Protein AF-A0A0F9X6C4-F1 (afdb_monomer)

pLDDT: mean 93.72, std 9.51, range [33.0, 98.69]

Structure (mmCIF, N/CA/C/O backbone):
data_AF-A0A0F9X6C4-F1
#
_entry.id   AF-A0A0F9X6C4-F1
#
loop_
_atom_site.group_PDB
_atom_site.id
_atom_site.type_symbol
_atom_site.label_atom_id
_atom_site.label_alt_id
_atom_site.label_comp_id
_atom_site.label_asym_id
_atom_site.label_entity_id
_atom_site.label_seq_id
_atom_site.pdbx_PDB_ins_code
_atom_site.Cartn_x
_atom_site.Cartn_y
_atom_site.Cartn_z
_atom_site.occupancy
_atom_site.B_iso_or_equiv
_atom_site.auth_seq_id
_atom_site.auth_comp_id
_atom_site.auth_asym_id
_atom_site.auth_atom_id
_atom_site.pdbx_PDB_model_num
ATOM 1 N N . MET A 1 1 ? -14.062 -1.718 22.170 1.00 83.38 1 MET A N 1
ATOM 2 C CA . MET A 1 1 ? -13.986 -1.204 20.787 1.00 83.38 1 MET A CA 1
ATOM 3 C C . MET A 1 1 ? -12.793 -0.271 20.695 1.00 83.38 1 MET A C 1
ATOM 5 O O . MET A 1 1 ? -12.683 0.582 21.568 1.00 83.38 1 MET A O 1
ATOM 9 N N . LEU A 1 2 ? -11.891 -0.472 19.732 1.00 91.81 2 LEU A N 1
ATOM 10 C CA . LEU A 1 2 ? -10.750 0.428 19.500 1.00 91.81 2 LEU A CA 1
ATOM 11 C C . LEU A 1 2 ? -11.215 1.679 18.741 1.00 91.81 2 LEU A C 1
ATOM 13 O O . LEU A 1 2 ? -12.198 1.610 18.014 1.00 91.81 2 LEU A O 1
ATOM 17 N N . THR A 1 3 ? -10.543 2.812 18.940 1.00 93.06 3 THR A N 1
ATOM 18 C CA . THR A 1 3 ? -10.769 4.048 18.166 1.00 93.06 3 THR A CA 1
ATOM 19 C C . THR A 1 3 ? -9.512 4.903 18.133 1.00 93.06 3 THR A C 1
ATOM 21 O O . THR A 1 3 ? -8.824 5.072 19.137 1.00 93.06 3 THR A O 1
ATOM 24 N N . GLU A 1 4 ? -9.271 5.552 17.007 1.00 92.75 4 GLU A N 1
ATOM 25 C CA . GLU A 1 4 ? -8.213 6.528 16.805 1.00 92.75 4 GLU A CA 1
ATOM 26 C C . GLU A 1 4 ? -8.316 7.752 17.730 1.00 92.75 4 GLU A C 1
ATOM 28 O O . GLU A 1 4 ? -7.299 8.378 18.030 1.00 92.75 4 GLU A O 1
ATOM 33 N N . LYS A 1 5 ? -9.499 8.079 18.274 1.00 93.62 5 LYS A N 1
ATOM 34 C CA . LYS A 1 5 ? -9.672 9.222 19.194 1.00 93.62 5 LYS A CA 1
ATOM 35 C C . LYS A 1 5 ? -8.870 9.075 20.488 1.00 93.62 5 LYS A C 1
ATOM 37 O O . LYS A 1 5 ? -8.388 10.074 21.037 1.00 93.62 5 LYS A O 1
ATOM 42 N N . ARG A 1 6 ? -8.702 7.845 20.985 1.00 94.56 6 ARG A N 1
ATOM 43 C CA . ARG A 1 6 ? -7.967 7.555 22.223 1.00 94.56 6 ARG A CA 1
ATOM 44 C C . ARG A 1 6 ? -6.504 7.258 21.915 1.00 94.56 6 ARG A C 1
ATOM 46 O O . ARG A 1 6 ? -6.187 6.416 21.084 1.00 94.56 6 ARG A O 1
ATOM 53 N N . LYS A 1 7 ? -5.598 7.928 22.634 1.00 93.12 7 LYS A N 1
ATOM 54 C CA . LYS A 1 7 ? -4.146 7.788 22.433 1.00 93.12 7 LYS A CA 1
ATOM 55 C C . LYS A 1 7 ? -3.648 6.354 22.616 1.00 93.12 7 LYS A C 1
ATOM 57 O O . LYS A 1 7 ? -2.880 5.873 21.791 1.00 93.12 7 LYS A O 1
ATOM 62 N N . SER A 1 8 ? -4.103 5.679 23.670 1.00 93.25 8 SER A N 1
ATOM 63 C CA . SER A 1 8 ? -3.773 4.272 23.933 1.00 93.25 8 SER A CA 1
ATOM 64 C C . SER A 1 8 ? -4.188 3.356 22.783 1.00 93.25 8 SER A C 1
ATOM 66 O O . SER A 1 8 ? -3.448 2.453 22.406 1.00 93.25 8 SER A O 1
ATOM 68 N N . ASP A 1 9 ? -5.359 3.611 22.207 1.00 96.00 9 ASP A N 1
ATOM 69 C CA . ASP A 1 9 ? -5.967 2.747 21.202 1.00 96.00 9 ASP A CA 1
ATOM 70 C C . ASP A 1 9 ? -5.254 2.879 19.856 1.00 96.00 9 ASP A C 1
ATOM 72 O O . ASP A 1 9 ? -5.056 1.864 19.198 1.00 96.00 9 ASP A O 1
ATOM 76 N N . ARG A 1 10 ? -4.775 4.077 19.482 1.00 95.94 10 ARG A N 1
ATOM 77 C CA . ARG A 1 10 ? -3.982 4.278 18.252 1.00 95.94 10 ARG A CA 1
ATOM 78 C C . ARG A 1 10 ? -2.761 3.368 18.182 1.00 95.94 10 ARG A C 1
ATOM 80 O O . ARG A 1 10 ? -2.536 2.723 17.164 1.00 95.94 10 ARG A O 1
ATOM 87 N N . ALA A 1 11 ? -1.993 3.281 19.268 1.00 94.50 11 ALA A N 1
ATOM 88 C CA . ALA A 1 11 ? -0.813 2.418 19.319 1.00 94.50 11 ALA A CA 1
ATOM 89 C C . ALA A 1 11 ? -1.187 0.932 19.172 1.00 94.50 11 ALA A C 1
ATOM 91 O O . ALA A 1 11 ? -0.500 0.175 18.482 1.00 94.50 11 ALA A O 1
ATOM 92 N N . VAL A 1 12 ? -2.307 0.519 19.775 1.00 96.94 12 VAL A N 1
ATOM 93 C CA . VAL A 1 12 ? -2.832 -0.850 19.658 1.00 96.94 12 VAL A CA 1
ATOM 94 C C . VAL A 1 12 ? -3.323 -1.135 18.237 1.00 96.94 12 VAL A C 1
ATOM 96 O O . VAL A 1 12 ? -3.021 -2.198 17.699 1.00 96.94 12 VAL A O 1
ATOM 99 N N . MET A 1 13 ? -4.043 -0.200 17.614 1.00 97.75 13 MET A N 1
ATOM 100 C CA . MET A 1 13 ? -4.511 -0.306 16.228 1.00 97.75 13 MET A CA 1
ATOM 101 C C . MET A 1 13 ? -3.331 -0.419 15.261 1.00 97.75 13 MET A C 1
ATOM 103 O O . MET A 1 13 ? -3.292 -1.354 14.465 1.00 97.75 13 MET A O 1
ATOM 107 N N . ALA A 1 14 ? -2.326 0.452 15.392 1.00 97.94 14 ALA A N 1
ATOM 108 C CA . ALA A 1 14 ? -1.113 0.403 14.580 1.00 97.94 14 ALA A CA 1
ATOM 109 C C . ALA A 1 14 ? -0.373 -0.930 14.719 1.00 97.94 14 ALA A C 1
ATOM 111 O O . ALA A 1 14 ? -0.050 -1.558 13.715 1.00 97.94 14 ALA A O 1
ATOM 112 N N . SER A 1 15 ? -0.192 -1.412 15.951 1.00 97.81 15 SER A N 1
ATOM 113 C CA . SER A 1 15 ? 0.476 -2.694 16.207 1.00 97.81 15 SER A CA 1
ATOM 114 C C . SER A 1 15 ? -0.298 -3.881 15.624 1.00 97.81 15 SER A C 1
ATOM 116 O O . SER A 1 15 ? 0.295 -4.783 15.039 1.00 97.81 15 SER A O 1
ATOM 118 N N . ARG A 1 16 ? -1.633 -3.893 15.747 1.00 98.31 16 ARG A N 1
ATOM 119 C CA . ARG A 1 16 ? -2.480 -4.967 15.198 1.00 98.31 16 ARG A CA 1
ATOM 120 C C . ARG A 1 16 ? -2.508 -4.961 13.674 1.00 98.31 16 ARG A C 1
ATOM 122 O O . ARG A 1 16 ? -2.450 -6.026 13.065 1.00 98.31 16 ARG A O 1
ATOM 129 N N . LEU A 1 17 ? -2.590 -3.778 13.068 1.00 98.50 17 LEU A N 1
ATOM 130 C CA . LEU A 1 17 ? -2.522 -3.622 11.620 1.00 98.50 17 LEU A CA 1
ATOM 131 C C . LEU A 1 17 ? -1.161 -4.084 11.085 1.00 98.50 17 LEU A C 1
ATOM 133 O O . LEU A 1 17 ? -1.124 -4.850 10.125 1.00 98.50 17 LEU A O 1
ATOM 137 N N . ALA A 1 18 ? -0.067 -3.678 11.736 1.00 98.50 18 ALA A N 1
ATOM 138 C CA . ALA A 1 18 ? 1.281 -4.105 11.380 1.00 98.50 18 ALA A CA 1
ATOM 139 C C . ALA A 1 18 ? 1.426 -5.628 11.447 1.00 98.50 18 ALA A C 1
ATOM 141 O O . ALA A 1 18 ? 1.738 -6.245 10.433 1.00 98.50 18 ALA A O 1
ATOM 142 N N . ALA A 1 19 ? 1.069 -6.244 12.578 1.00 98.38 19 ALA A N 1
ATOM 143 C CA . ALA A 1 19 ? 1.132 -7.696 12.741 1.00 98.38 19 ALA A CA 1
ATOM 144 C C . ALA A 1 19 ? 0.285 -8.443 11.693 1.00 98.38 19 ALA A C 1
ATOM 146 O O . ALA A 1 19 ? 0.699 -9.474 11.160 1.00 98.38 19 ALA A O 1
ATOM 147 N N . SER A 1 20 ? -0.901 -7.918 11.359 1.00 98.12 20 SER A N 1
ATOM 148 C CA . SER A 1 20 ? -1.739 -8.484 10.300 1.00 98.12 20 SER A CA 1
ATOM 149 C C . SER A 1 20 ? -1.050 -8.401 8.937 1.00 98.12 20 SER A C 1
ATOM 151 O O . SER A 1 20 ? -0.962 -9.409 8.240 1.00 98.12 20 SER A O 1
ATOM 153 N N . ALA A 1 21 ? -0.509 -7.242 8.564 1.00 98.38 21 ALA A N 1
ATOM 154 C CA . ALA A 1 21 ? 0.171 -7.059 7.286 1.00 98.38 21 ALA A CA 1
ATOM 155 C C . ALA A 1 21 ? 1.458 -7.897 7.165 1.00 98.38 21 ALA A C 1
ATOM 157 O O . ALA A 1 21 ? 1.682 -8.547 6.140 1.00 98.38 21 ALA A O 1
ATOM 158 N N . GLU A 1 22 ? 2.266 -7.949 8.224 1.00 98.38 22 GLU A N 1
ATOM 159 C CA . GLU A 1 22 ? 3.478 -8.772 8.315 1.00 98.38 22 GLU A CA 1
ATOM 160 C C . GLU A 1 22 ? 3.163 -10.265 8.162 1.00 98.38 22 GLU A C 1
ATOM 162 O O . GLU A 1 22 ? 3.912 -10.984 7.501 1.00 98.38 22 GLU A O 1
ATOM 167 N N . SER A 1 23 ? 2.014 -10.737 8.669 1.00 97.88 23 SER A N 1
ATOM 168 C CA . SER A 1 23 ? 1.573 -12.131 8.483 1.00 97.88 23 SER A CA 1
ATOM 169 C C . SER A 1 23 ? 1.344 -12.517 7.010 1.00 97.88 23 SER A C 1
ATOM 171 O O . SER A 1 23 ? 1.391 -13.697 6.657 1.00 97.88 23 SER A O 1
ATOM 173 N N . PHE A 1 24 ? 1.160 -11.530 6.124 1.00 97.31 24 PHE A N 1
ATOM 174 C CA . PHE A 1 24 ? 1.091 -11.715 4.672 1.00 97.31 24 PHE A CA 1
ATOM 175 C C . PHE A 1 24 ? 2.427 -11.453 3.955 1.00 97.31 24 PHE A C 1
ATOM 177 O O . PHE A 1 24 ? 2.469 -11.479 2.724 1.00 97.31 24 PHE A O 1
ATOM 184 N N . GLY A 1 25 ? 3.515 -11.239 4.701 1.00 96.50 25 GLY A N 1
ATOM 185 C CA . GLY A 1 25 ? 4.856 -10.976 4.175 1.00 96.50 25 GLY A CA 1
ATOM 186 C C . GLY A 1 25 ? 5.083 -9.532 3.722 1.00 96.50 25 GLY A C 1
ATOM 187 O O . GLY A 1 25 ? 6.001 -9.284 2.940 1.00 96.50 25 GLY A O 1
ATOM 188 N N . ALA A 1 26 ? 4.246 -8.586 4.158 1.00 98.06 26 ALA A N 1
ATOM 189 C CA . ALA A 1 26 ? 4.458 -7.172 3.875 1.00 98.06 26 ALA A CA 1
ATOM 190 C C . ALA A 1 26 ? 5.559 -6.582 4.769 1.00 98.06 26 ALA A C 1
ATOM 192 O O . ALA A 1 26 ? 5.737 -6.992 5.913 1.00 98.06 26 ALA A O 1
ATOM 193 N N . GLN A 1 27 ? 6.262 -5.580 4.250 1.00 98.19 27 GLN A N 1
ATOM 194 C CA . GLN A 1 27 ? 7.121 -4.709 5.046 1.00 98.19 27 GLN A CA 1
ATOM 195 C C . GLN A 1 27 ? 6.260 -3.621 5.679 1.00 98.19 27 GLN A C 1
ATOM 197 O O . GLN A 1 27 ? 5.411 -3.040 4.997 1.00 98.19 27 GLN A O 1
ATOM 202 N N . VAL A 1 28 ? 6.485 -3.333 6.957 1.00 98.50 28 VAL A N 1
ATOM 203 C CA . VAL A 1 28 ? 5.725 -2.319 7.687 1.00 98.50 28 VAL A CA 1
ATOM 204 C C . VAL A 1 28 ? 6.671 -1.347 8.377 1.00 98.50 28 VAL A C 1
ATOM 206 O O . VAL A 1 28 ? 7.635 -1.752 9.021 1.00 98.50 28 VAL A O 1
ATOM 209 N N . THR A 1 29 ? 6.359 -0.060 8.267 1.00 98.00 29 THR A N 1
ATOM 210 C CA . THR A 1 29 ? 6.980 1.011 9.048 1.00 98.00 29 THR A CA 1
ATOM 211 C C . THR A 1 29 ? 5.891 1.719 9.838 1.00 98.00 29 THR A C 1
ATOM 213 O O . THR A 1 29 ? 4.866 2.100 9.271 1.00 98.00 29 THR A O 1
ATOM 216 N N . ILE A 1 30 ? 6.117 1.905 11.139 1.00 97.31 30 ILE A N 1
ATOM 217 C CA . ILE A 1 30 ? 5.235 2.688 12.007 1.00 97.31 30 ILE A CA 1
ATOM 218 C C . ILE A 1 30 ? 5.945 3.987 12.366 1.00 97.31 30 ILE A C 1
ATOM 220 O O . ILE A 1 30 ? 7.020 3.964 12.967 1.00 97.31 30 ILE A O 1
ATOM 224 N N . GLU A 1 31 ? 5.318 5.113 12.050 1.00 95.75 31 GLU A N 1
ATOM 225 C CA . GLU A 1 31 ? 5.734 6.419 12.547 1.00 95.75 31 GLU A CA 1
ATOM 226 C C . GLU A 1 31 ? 4.874 6.763 13.765 1.00 95.75 31 GLU A C 1
ATOM 228 O O . GLU A 1 31 ? 3.650 6.897 13.640 1.00 95.75 31 GLU A O 1
ATOM 233 N N . PRO A 1 32 ? 5.474 6.847 14.964 1.00 92.06 32 PRO A N 1
ATOM 234 C CA . PRO A 1 32 ? 4.720 7.076 16.182 1.00 92.06 32 PRO A CA 1
ATOM 235 C C . PRO A 1 32 ? 4.123 8.485 16.233 1.00 92.06 32 PRO A C 1
ATOM 237 O O . PRO A 1 32 ? 4.528 9.412 15.532 1.00 92.06 32 PRO A O 1
ATOM 240 N N . GLU A 1 33 ? 3.170 8.650 17.145 1.00 89.81 33 GLU A N 1
ATOM 241 C CA . GLU A 1 33 ? 2.567 9.946 17.429 1.00 89.81 33 GLU A CA 1
ATOM 242 C C . GLU A 1 33 ? 3.625 10.995 17.787 1.00 89.81 33 GLU A C 1
ATOM 244 O O . GLU A 1 33 ? 4.466 10.769 18.659 1.00 89.81 33 GLU A O 1
ATOM 249 N N . GLY A 1 34 ? 3.544 12.156 17.135 1.00 85.88 34 GLY A N 1
ATOM 250 C CA . GLY A 1 34 ? 4.494 13.255 17.309 1.00 85.88 34 GLY A CA 1
ATOM 251 C C . GLY A 1 34 ? 5.659 13.263 16.314 1.00 85.88 34 GLY A C 1
ATOM 252 O O . GLY A 1 34 ? 6.427 14.220 16.333 1.00 85.88 34 GLY A O 1
ATOM 253 N N . SER A 1 35 ? 5.770 12.272 15.418 1.00 86.00 35 SER A N 1
ATOM 254 C CA . SER A 1 35 ? 6.763 12.293 14.328 1.00 86.00 35 SER A CA 1
ATOM 255 C C . SER A 1 35 ? 6.561 13.455 13.349 1.00 86.00 35 SER A C 1
ATOM 257 O O . SER A 1 35 ? 7.522 13.961 12.778 1.00 86.00 35 SER A O 1
ATOM 259 N N . SER A 1 36 ? 5.318 13.910 13.177 1.00 83.88 36 SER A N 1
ATOM 260 C CA . SER A 1 36 ? 4.962 15.029 12.306 1.00 83.88 36 SER A CA 1
ATOM 261 C C . SER A 1 36 ? 4.562 16.257 13.123 1.00 83.88 36 SER A C 1
ATOM 263 O O . SER A 1 36 ? 3.682 16.188 13.984 1.00 83.88 36 SER A O 1
ATOM 265 N N . SER A 1 37 ? 5.170 17.409 12.826 1.00 84.88 37 SER A N 1
ATOM 266 C CA . SER A 1 37 ? 4.826 18.689 13.465 1.00 84.88 37 SER A CA 1
ATOM 267 C C . SER A 1 37 ? 3.463 19.231 13.021 1.00 84.88 37 SER A C 1
ATOM 269 O O . SER A 1 37 ? 2.815 19.954 13.778 1.00 84.88 37 SER A O 1
ATOM 271 N N . ILE A 1 38 ? 3.011 18.862 11.818 1.00 84.25 38 ILE A N 1
ATOM 272 C CA . ILE A 1 38 ? 1.703 19.249 11.269 1.00 84.25 38 ILE A CA 1
ATOM 273 C C . ILE A 1 38 ? 0.578 18.323 11.751 1.00 84.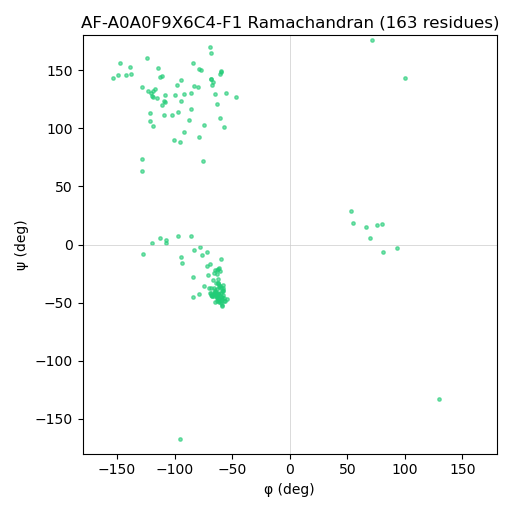25 38 ILE A C 1
ATOM 275 O O . ILE A 1 38 ? -0.551 18.779 11.930 1.00 84.25 38 ILE A O 1
ATOM 279 N N . SER A 1 39 ? 0.917 17.069 12.064 1.00 85.56 39 SER A N 1
ATOM 280 C CA . SER A 1 39 ? -0.016 16.029 12.504 1.00 85.56 39 SER A CA 1
ATOM 281 C C . SER A 1 39 ? 0.440 15.359 13.811 1.00 85.56 39 SER A C 1
ATOM 283 O O . SER A 1 39 ? 0.706 14.158 13.860 1.00 85.56 39 SER A O 1
ATOM 285 N N . PRO A 1 40 ? 0.520 16.102 14.930 1.00 88.44 40 PRO A N 1
ATOM 286 C CA . PRO A 1 40 ? 1.151 15.614 16.159 1.00 88.44 40 PRO A CA 1
ATOM 287 C C . PRO A 1 40 ? 0.346 14.538 16.899 1.00 88.44 40 PRO A C 1
ATOM 289 O O . PRO A 1 40 ? 0.817 14.029 17.910 1.00 88.44 40 PRO A O 1
ATOM 292 N N . ARG A 1 41 ? -0.883 14.232 16.456 1.00 92.00 41 ARG A N 1
ATOM 293 C CA . ARG A 1 41 ? -1.769 13.222 17.064 1.00 92.00 41 ARG A CA 1
ATOM 294 C C . ARG A 1 41 ? -2.001 12.002 16.170 1.00 92.00 41 ARG A C 1
ATOM 296 O O . ARG A 1 41 ? -2.818 11.158 16.539 1.00 92.00 41 ARG A O 1
ATOM 303 N N . GLU A 1 42 ? -1.307 11.924 15.039 1.00 93.88 42 GLU A N 1
ATOM 304 C CA . GLU A 1 42 ? -1.410 10.828 14.078 1.00 93.88 42 GLU A CA 1
ATOM 305 C C . GLU A 1 42 ? -0.335 9.778 14.333 1.00 93.88 42 GLU A C 1
ATOM 307 O O . GLU A 1 42 ? 0.799 10.105 14.668 1.00 93.88 42 GLU A O 1
ATOM 312 N N . VAL A 1 43 ? -0.708 8.512 14.173 1.00 96.19 43 VAL A N 1
ATOM 313 C CA . VAL A 1 43 ? 0.238 7.405 13.997 1.00 96.19 43 VAL A CA 1
ATOM 314 C C . VAL A 1 43 ? 0.107 6.957 12.551 1.00 96.19 43 VAL A C 1
ATOM 316 O O . VAL A 1 43 ? -1.002 6.607 12.141 1.00 96.19 43 VAL A O 1
ATOM 319 N N . PHE A 1 44 ? 1.204 6.950 11.797 1.00 95.69 44 PHE A N 1
ATOM 320 C CA . PHE A 1 44 ? 1.201 6.453 10.422 1.00 95.69 44 PHE A CA 1
ATOM 321 C C . PHE A 1 44 ? 1.695 5.016 10.379 1.00 95.69 44 PHE A C 1
ATOM 323 O O . PHE A 1 44 ? 2.684 4.660 11.019 1.00 95.69 44 PHE A O 1
ATOM 330 N N . VAL A 1 45 ? 1.020 4.191 9.590 1.00 98.00 45 VAL A N 1
ATOM 331 C CA . VAL A 1 45 ? 1.432 2.825 9.286 1.00 98.00 45 VAL A CA 1
ATOM 332 C C . VAL A 1 45 ? 1.592 2.714 7.781 1.00 98.00 45 VAL A C 1
ATOM 334 O O . VAL A 1 45 ? 0.609 2.691 7.041 1.00 98.00 45 VAL A O 1
ATOM 337 N N . SER A 1 46 ? 2.837 2.653 7.328 1.00 98.19 46 SER A N 1
ATOM 338 C CA . SER A 1 46 ? 3.186 2.446 5.926 1.00 98.19 46 SER A CA 1
ATOM 339 C C . SER A 1 46 ? 3.422 0.963 5.681 1.00 98.19 46 SER A C 1
ATOM 341 O O . SER A 1 46 ? 4.257 0.346 6.337 1.00 98.19 46 SER A O 1
ATOM 343 N N . ILE A 1 47 ? 2.682 0.391 4.738 1.00 98.62 47 ILE A N 1
ATOM 344 C CA . ILE A 1 47 ? 2.694 -1.032 4.403 1.00 98.62 47 ILE A CA 1
ATOM 345 C C . ILE A 1 47 ? 3.129 -1.171 2.949 1.00 98.62 47 ILE A C 1
ATOM 347 O O . ILE A 1 47 ? 2.524 -0.578 2.054 1.00 98.62 47 ILE A O 1
ATOM 351 N N . ARG A 1 48 ? 4.145 -1.997 2.705 1.00 98.44 48 ARG A N 1
ATOM 352 C CA . ARG A 1 48 ? 4.651 -2.321 1.372 1.00 98.44 48 ARG A CA 1
ATOM 353 C C . ARG A 1 48 ? 4.573 -3.824 1.129 1.00 98.44 48 ARG A C 1
ATOM 355 O O . ARG A 1 48 ? 5.251 -4.617 1.776 1.00 98.44 48 ARG A O 1
ATOM 362 N N . GLY A 1 49 ? 3.720 -4.209 0.191 1.00 97.50 49 GLY A N 1
ATOM 363 C CA . GLY A 1 49 ? 3.523 -5.577 -0.266 1.00 97.50 49 GLY A CA 1
ATOM 364 C C . GLY A 1 49 ? 4.340 -5.928 -1.511 1.00 97.50 49 GLY A C 1
ATOM 365 O O . GLY A 1 49 ? 5.250 -5.213 -1.945 1.00 97.50 49 GLY A O 1
ATOM 366 N N . ALA A 1 50 ? 3.990 -7.067 -2.107 1.00 97.75 50 ALA A N 1
ATOM 367 C CA . ALA A 1 50 ? 4.655 -7.590 -3.292 1.00 97.75 50 ALA A CA 1
ATOM 368 C C . ALA A 1 50 ? 4.585 -6.618 -4.482 1.00 97.75 50 ALA A C 1
ATOM 370 O O . ALA A 1 50 ? 3.620 -5.871 -4.655 1.00 97.75 50 ALA A O 1
ATOM 371 N N . ARG A 1 51 ? 5.624 -6.662 -5.326 1.00 97.12 51 ARG A N 1
ATOM 372 C CA . ARG A 1 51 ? 5.743 -5.886 -6.577 1.00 97.12 51 ARG A CA 1
ATOM 373 C C . ARG A 1 51 ? 5.535 -4.375 -6.403 1.00 97.12 51 ARG A C 1
ATOM 375 O O . ARG A 1 51 ? 5.107 -3.701 -7.334 1.00 97.12 51 ARG A O 1
ATOM 382 N N . GLY A 1 52 ? 5.848 -3.840 -5.223 1.00 96.69 52 GLY A N 1
ATOM 383 C CA . GLY A 1 52 ? 5.738 -2.411 -4.933 1.00 96.69 52 GLY A CA 1
ATOM 384 C C . GLY A 1 52 ? 4.309 -1.924 -4.701 1.00 96.69 52 GLY A C 1
ATOM 385 O O . GLY A 1 52 ? 4.082 -0.723 -4.775 1.00 96.69 52 GLY A O 1
ATOM 386 N N . LEU A 1 53 ? 3.342 -2.810 -4.445 1.00 98.56 53 LEU A N 1
ATOM 387 C CA . LEU A 1 53 ? 2.041 -2.382 -3.936 1.00 98.56 53 LEU A CA 1
ATOM 388 C C . LEU A 1 53 ? 2.221 -1.779 -2.537 1.00 98.56 53 LEU A C 1
ATOM 390 O O . LEU A 1 53 ? 2.802 -2.424 -1.669 1.00 98.56 53 LEU A O 1
ATOM 394 N N . SER A 1 54 ? 1.679 -0.591 -2.302 1.00 98.38 54 SER A N 1
ATOM 395 C CA . SER A 1 54 ? 1.848 0.146 -1.053 1.00 98.38 54 SER A CA 1
ATOM 396 C C . SER A 1 54 ? 0.553 0.805 -0.593 1.00 98.38 54 SER A C 1
ATOM 398 O O . SER A 1 54 ? -0.309 1.166 -1.397 1.00 98.38 54 SER A O 1
ATOM 400 N N . VAL A 1 55 ? 0.425 0.992 0.716 1.00 98.38 55 VAL A N 1
ATOM 401 C CA . VAL A 1 55 ? -0.642 1.772 1.347 1.00 98.38 55 VAL A CA 1
ATOM 402 C C . VAL A 1 55 ? -0.115 2.399 2.630 1.00 98.38 55 VAL A C 1
ATOM 404 O O . VAL A 1 55 ? 0.697 1.796 3.327 1.00 98.38 55 VAL A O 1
ATOM 407 N N . THR A 1 56 ? -0.589 3.598 2.944 1.00 97.75 56 THR A N 1
ATOM 408 C CA . THR A 1 56 ? -0.338 4.251 4.229 1.00 97.75 56 THR A CA 1
ATOM 409 C C . THR A 1 56 ? -1.676 4.472 4.910 1.00 97.75 56 THR A C 1
ATOM 411 O O . THR A 1 56 ? -2.618 4.930 4.265 1.00 97.75 56 THR A O 1
ATOM 414 N N . ILE A 1 57 ? -1.755 4.110 6.187 1.00 97.12 57 ILE A N 1
ATOM 415 C CA . ILE A 1 57 ? -2.920 4.327 7.039 1.00 97.12 57 ILE A CA 1
ATOM 416 C C . ILE A 1 57 ? -2.526 5.284 8.152 1.00 97.12 57 ILE A C 1
ATOM 418 O O . ILE A 1 57 ? -1.562 5.032 8.874 1.00 97.12 57 ILE A O 1
ATOM 422 N N . ASP A 1 58 ? -3.283 6.358 8.300 1.00 94.94 58 ASP A N 1
ATOM 423 C CA . ASP A 1 58 ? -3.190 7.302 9.400 1.00 94.94 58 ASP A CA 1
ATOM 424 C C . ASP A 1 58 ? -4.281 7.019 10.440 1.00 94.94 58 ASP A C 1
ATOM 426 O O . ASP A 1 58 ? -5.468 6.898 10.137 1.00 94.94 58 ASP A O 1
ATOM 430 N N . PHE A 1 59 ? -3.875 6.902 11.702 1.00 96.12 59 PHE A N 1
ATOM 431 C CA . PHE A 1 59 ? -4.802 6.908 12.829 1.00 96.12 59 PHE A CA 1
ATOM 432 C C . PHE A 1 59 ? -4.795 8.293 13.466 1.00 96.12 59 PHE A C 1
ATOM 434 O O . PHE A 1 59 ? -4.009 8.553 14.380 1.00 96.12 59 PHE A O 1
ATOM 441 N N . ASP A 1 60 ? -5.664 9.186 12.990 1.00 94.38 60 ASP A N 1
ATOM 442 C CA . ASP A 1 60 ? -5.747 10.561 13.485 1.00 94.38 60 ASP A CA 1
ATOM 443 C C . ASP A 1 60 ? -6.649 10.698 14.723 1.00 94.38 60 ASP A C 1
ATOM 445 O O . ASP A 1 60 ? -7.875 10.559 14.676 1.00 94.38 60 ASP A O 1
ATOM 449 N N . GLY A 1 61 ? -6.054 11.106 15.848 1.00 93.94 61 GLY A N 1
ATOM 450 C CA . GLY A 1 61 ? -6.796 11.479 17.054 1.00 93.94 61 GLY A CA 1
ATOM 451 C C . GLY A 1 61 ? -7.783 12.643 16.886 1.00 93.94 61 GLY A C 1
ATOM 452 O O . GLY A 1 61 ? -8.608 12.873 17.778 1.00 93.94 61 GLY A O 1
ATOM 453 N N . ARG A 1 62 ? -7.720 13.391 15.781 1.00 92.50 62 ARG A N 1
ATOM 454 C CA . ARG A 1 62 ? -8.615 14.498 15.425 1.00 92.50 62 ARG A CA 1
ATOM 455 C C . ARG A 1 62 ? -9.595 14.169 14.296 1.00 92.50 62 ARG A C 1
ATOM 457 O O . ARG A 1 62 ? -10.463 15.008 14.070 1.00 92.50 62 ARG A O 1
ATOM 464 N N . SER A 1 63 ? -9.599 12.948 13.751 1.00 89.94 63 SER A N 1
ATOM 465 C CA . SER A 1 63 ? -10.455 12.558 12.617 1.00 89.94 63 SER A CA 1
ATOM 466 C C . SER A 1 63 ? -11.911 13.001 12.792 1.00 89.94 63 SER A C 1
ATOM 468 O O . SER A 1 63 ? -12.540 12.734 13.819 1.00 89.94 63 SER A O 1
ATOM 470 N N . VAL A 1 64 ? -12.473 13.699 11.808 1.00 90.31 64 VAL A N 1
ATOM 471 C CA . VAL A 1 64 ? -13.884 14.129 11.839 1.00 90.31 64 VAL A CA 1
ATOM 472 C C . VAL A 1 64 ? -14.858 12.965 11.639 1.00 90.31 64 VAL A C 1
ATOM 474 O O . VAL A 1 64 ? -16.024 13.074 12.006 1.00 90.31 64 VAL A O 1
ATOM 477 N N . GLN A 1 65 ? -14.367 11.848 11.104 1.00 90.88 65 GLN A N 1
ATOM 478 C CA . GLN A 1 65 ? -15.116 10.623 10.849 1.00 90.88 65 GLN A CA 1
ATOM 479 C C . GLN A 1 65 ? -14.345 9.452 11.467 1.00 90.88 65 GLN A C 1
ATOM 481 O O . GLN A 1 65 ? -13.683 8.709 10.743 1.00 90.88 65 GLN A O 1
ATOM 486 N N . PRO A 1 66 ? -14.352 9.320 12.808 1.00 89.75 66 PRO A N 1
ATOM 487 C CA . PRO A 1 66 ? -13.681 8.200 13.442 1.00 89.75 66 PRO A CA 1
ATOM 488 C C . PRO A 1 66 ? -14.290 6.878 12.962 1.00 89.75 66 PRO A C 1
ATOM 490 O O . PRO A 1 66 ? -15.495 6.821 12.716 1.00 89.75 66 PRO A O 1
ATOM 493 N N . ASP A 1 67 ? -13.465 5.838 12.868 1.00 92.44 67 ASP A N 1
ATOM 494 C CA . ASP A 1 67 ? -13.834 4.484 12.432 1.00 92.44 67 ASP A CA 1
ATOM 495 C C . ASP A 1 67 ? -14.180 4.356 10.933 1.00 92.44 67 ASP A C 1
ATOM 497 O O . ASP A 1 67 ? -14.563 3.284 10.470 1.00 92.44 67 ASP A O 1
ATOM 501 N N . ILE A 1 68 ? -14.014 5.427 10.146 1.00 95.56 68 ILE A N 1
ATO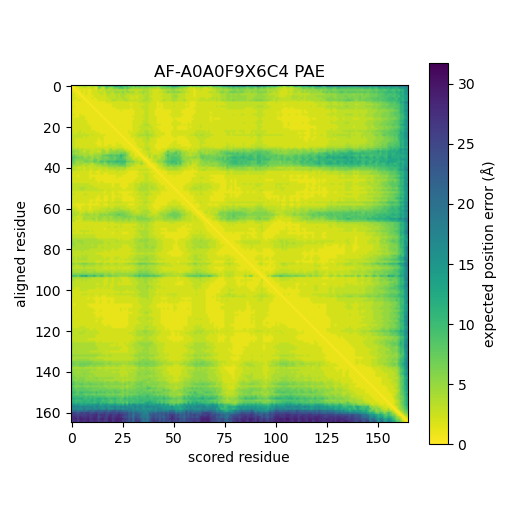M 502 C CA . ILE A 1 68 ? -14.134 5.399 8.684 1.00 95.56 68 ILE A CA 1
ATOM 503 C C . ILE A 1 68 ? -12.744 5.580 8.079 1.00 95.56 68 ILE A C 1
ATOM 505 O O . ILE A 1 68 ? -12.150 6.655 8.147 1.00 95.56 68 ILE A O 1
ATOM 509 N N . HIS A 1 69 ? -12.231 4.528 7.448 1.00 95.75 69 HIS A N 1
ATOM 510 C CA . HIS A 1 69 ? -10.879 4.500 6.902 1.00 95.75 69 HIS A CA 1
ATOM 511 C C . HIS A 1 69 ? -10.903 4.484 5.374 1.00 95.75 69 HIS A C 1
ATOM 513 O O . HIS A 1 69 ? -11.414 3.550 4.751 1.00 95.75 69 HIS A O 1
ATOM 519 N N . VAL A 1 70 ? -10.304 5.503 4.755 1.00 96.06 70 VAL A N 1
ATOM 520 C CA . VAL A 1 70 ? -10.088 5.552 3.304 1.00 96.06 70 VAL A CA 1
ATOM 521 C C . VAL A 1 70 ? -8.764 4.864 2.983 1.00 96.06 70 VAL A C 1
ATOM 523 O O . VAL A 1 70 ? -7.686 5.394 3.226 1.00 96.06 70 VAL A O 1
ATOM 526 N N . VAL A 1 71 ? -8.839 3.668 2.408 1.00 97.94 71 VAL A N 1
ATOM 527 C CA . VAL A 1 71 ? -7.673 2.842 2.082 1.00 97.94 71 VAL A CA 1
ATOM 528 C C . VAL A 1 71 ? -7.219 3.142 0.656 1.00 97.94 71 VAL A C 1
ATOM 530 O O . VAL A 1 71 ? -7.767 2.610 -0.315 1.00 97.94 71 VAL A O 1
ATOM 533 N N . ALA A 1 72 ? -6.217 4.012 0.525 1.00 97.81 72 ALA A N 1
ATOM 534 C CA . ALA A 1 72 ? -5.649 4.425 -0.757 1.00 97.81 72 ALA A CA 1
ATOM 535 C C . ALA A 1 72 ? -4.405 3.596 -1.124 1.00 97.81 72 ALA A C 1
ATOM 537 O O . ALA A 1 72 ? -3.260 3.967 -0.848 1.00 97.81 72 ALA A O 1
ATOM 538 N N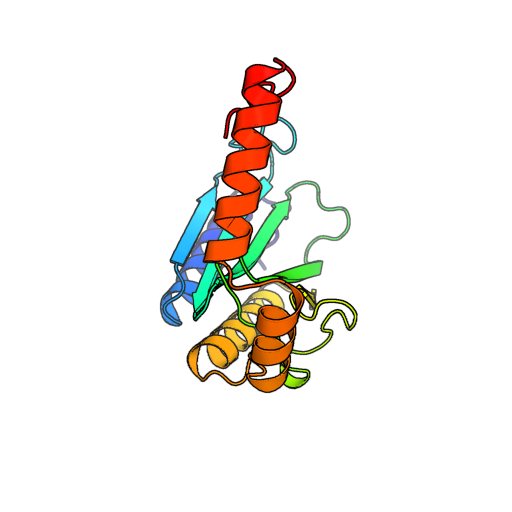 . TRP A 1 73 ? -4.634 2.474 -1.799 1.00 98.38 73 TRP A N 1
ATOM 539 C CA . TRP A 1 73 ? -3.565 1.675 -2.386 1.00 98.38 73 TRP A CA 1
ATOM 540 C C . TRP A 1 73 ? -2.913 2.404 -3.552 1.00 98.38 73 TRP A C 1
ATOM 542 O O . TRP A 1 73 ? -3.588 3.037 -4.370 1.00 98.38 73 TRP A O 1
ATOM 552 N N . HIS A 1 74 ? -1.602 2.251 -3.676 1.00 97.94 74 HIS A N 1
ATOM 553 C CA . HIS A 1 74 ? -0.841 2.783 -4.787 1.00 97.94 74 HIS A CA 1
ATOM 554 C C . HIS A 1 74 ? 0.353 1.898 -5.142 1.00 97.94 74 HIS A C 1
ATOM 556 O O . HIS A 1 74 ? 0.859 1.146 -4.318 1.00 97.94 74 HIS A O 1
ATOM 562 N N . MET A 1 75 ? 0.814 2.003 -6.383 1.00 98.00 75 MET A N 1
ATOM 563 C CA . MET A 1 75 ? 2.069 1.398 -6.813 1.00 98.00 75 MET A CA 1
ATOM 564 C C . MET A 1 75 ? 3.220 2.349 -6.501 1.00 98.00 75 MET A C 1
ATOM 5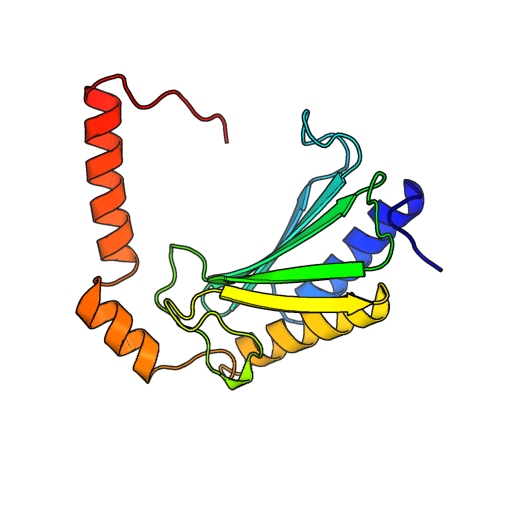66 O O . MET A 1 75 ? 3.167 3.533 -6.846 1.00 98.00 75 MET A O 1
ATOM 570 N N . ALA A 1 76 ? 4.255 1.828 -5.853 1.00 95.44 76 ALA A N 1
ATOM 571 C CA . ALA A 1 76 ? 5.493 2.538 -5.605 1.00 95.44 76 ALA A CA 1
ATOM 572 C C . ALA A 1 76 ? 6.153 2.951 -6.929 1.00 95.44 76 ALA A C 1
ATOM 574 O O . ALA A 1 76 ? 6.017 2.286 -7.959 1.00 95.44 76 ALA A O 1
ATOM 575 N N . LEU A 1 77 ? 6.862 4.081 -6.907 1.00 92.19 77 LEU A N 1
ATOM 576 C CA . LEU A 1 77 ? 7.441 4.685 -8.114 1.00 92.19 77 LEU A CA 1
ATOM 577 C C . LEU A 1 77 ? 8.524 3.817 -8.771 1.00 92.19 77 LEU A C 1
ATOM 579 O O . LEU A 1 77 ? 8.787 3.962 -9.964 1.00 92.19 77 LEU A O 1
ATOM 583 N N . ASP A 1 78 ? 9.124 2.918 -7.996 1.00 94.19 78 ASP A N 1
ATOM 584 C CA . ASP A 1 78 ? 10.119 1.932 -8.414 1.00 94.19 78 ASP A CA 1
AT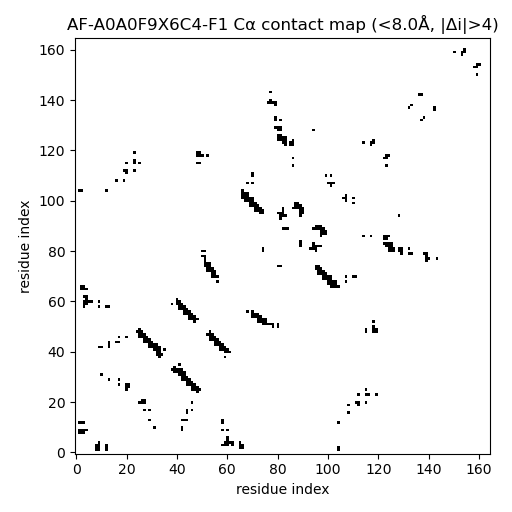OM 585 C C . ASP A 1 78 ? 9.498 0.633 -8.966 1.00 94.19 78 ASP A C 1
ATOM 587 O O . ASP A 1 78 ? 10.220 -0.320 -9.246 1.00 94.19 78 ASP A O 1
ATOM 591 N N . SER A 1 79 ? 8.175 0.589 -9.153 1.00 96.62 79 SER A N 1
ATOM 592 C CA . SER A 1 79 ? 7.469 -0.538 -9.761 1.00 96.62 79 SER A CA 1
ATOM 593 C C . SER A 1 79 ? 6.908 -0.195 -11.138 1.00 96.62 79 SER A C 1
ATOM 595 O O . SER A 1 79 ? 6.449 0.921 -11.392 1.00 96.62 79 SER A O 1
ATOM 597 N N . ASP A 1 80 ? 6.918 -1.191 -12.024 1.00 97.25 80 ASP A N 1
ATOM 598 C CA . ASP A 1 80 ? 6.244 -1.170 -13.326 1.00 97.25 80 ASP A CA 1
ATOM 599 C C . ASP A 1 80 ? 4.848 -1.794 -13.299 1.00 97.25 80 ASP A C 1
ATOM 601 O O . ASP A 1 80 ? 4.090 -1.663 -14.260 1.00 97.25 80 ASP A O 1
ATOM 605 N N . ALA A 1 81 ? 4.483 -2.462 -12.204 1.00 97.81 81 ALA A N 1
ATOM 606 C CA . ALA A 1 81 ? 3.225 -3.180 -12.136 1.00 97.81 81 ALA A CA 1
ATOM 607 C C . ALA A 1 81 ? 2.025 -2.221 -12.178 1.00 97.81 81 ALA A C 1
ATOM 609 O O . ALA A 1 81 ? 2.004 -1.171 -11.537 1.00 97.81 81 ALA A O 1
ATOM 610 N N . CYS A 1 82 ? 0.987 -2.632 -12.904 1.00 98.12 82 CYS A N 1
ATOM 611 C CA . CYS A 1 82 ? -0.304 -1.955 -12.945 1.00 98.12 82 CYS A CA 1
ATOM 612 C C . CYS A 1 82 ? -1.378 -2.834 -12.305 1.00 98.12 82 CYS A C 1
ATOM 614 O O . CYS A 1 82 ? -1.383 -4.054 -12.492 1.00 98.12 82 CYS A O 1
ATOM 616 N N . LEU A 1 83 ? -2.329 -2.213 -11.613 1.00 98.56 83 LEU A N 1
ATOM 617 C CA . LEU A 1 83 ? -3.445 -2.894 -10.973 1.00 98.56 83 LEU A CA 1
ATOM 618 C C . LEU A 1 83 ? -4.421 -3.480 -12.004 1.00 98.56 83 LEU A C 1
ATOM 620 O O . LEU A 1 83 ? -4.714 -2.893 -13.057 1.00 98.56 83 LEU A O 1
ATOM 624 N N . SER A 1 84 ? -4.939 -4.661 -11.682 1.00 98.31 84 SER A N 1
ATOM 625 C CA . SER A 1 84 ? -6.034 -5.311 -12.393 1.00 98.31 84 SER A CA 1
ATOM 626 C C . SER A 1 84 ? -7.383 -4.787 -11.900 1.00 98.31 84 SER A C 1
ATOM 628 O O . SER A 1 84 ? -7.513 -4.352 -10.758 1.00 98.31 84 SER A O 1
ATOM 630 N N . ASP A 1 85 ? -8.422 -4.895 -12.728 1.00 98.00 85 ASP A N 1
ATOM 631 C CA . ASP A 1 85 ? -9.780 -4.482 -12.333 1.00 98.00 85 ASP A CA 1
ATOM 632 C C . ASP A 1 85 ? -10.330 -5.307 -11.161 1.00 98.00 85 ASP A C 1
ATOM 634 O O . ASP A 1 85 ? -11.193 -4.849 -10.418 1.00 98.00 85 ASP A O 1
ATOM 638 N N . ARG A 1 86 ? -9.790 -6.513 -10.932 1.00 97.25 86 ARG A N 1
ATOM 639 C CA . ARG A 1 86 ? -10.167 -7.352 -9.785 1.00 97.25 86 ARG A CA 1
ATOM 640 C C . ARG A 1 86 ? -9.807 -6.696 -8.455 1.00 97.25 86 ARG A C 1
ATOM 642 O O . ARG A 1 86 ? -10.422 -7.012 -7.436 1.00 97.25 86 ARG A O 1
ATOM 649 N N . PHE A 1 87 ? -8.813 -5.808 -8.444 1.00 97.94 87 PHE A N 1
ATOM 650 C CA . PHE A 1 87 ? -8.341 -5.169 -7.222 1.00 97.94 87 PHE A CA 1
ATOM 651 C C . PHE A 1 87 ? -9.404 -4.243 -6.600 1.00 97.94 87 PHE A C 1
ATOM 653 O O . PHE A 1 87 ? -9.453 -4.102 -5.377 1.00 97.94 87 PHE A O 1
ATOM 660 N N . GLY A 1 88 ? -10.345 -3.731 -7.403 1.00 96.69 88 GLY A N 1
ATOM 661 C CA . GLY A 1 88 ? -11.507 -2.970 -6.943 1.00 96.69 88 GLY A CA 1
ATOM 662 C C . GLY A 1 88 ? -11.665 -1.658 -7.703 1.00 96.69 88 GLY A C 1
ATOM 663 O O . GLY A 1 88 ? -11.575 -1.631 -8.928 1.00 96.69 88 GLY A O 1
ATOM 664 N N . ASN A 1 89 ? -11.894 -0.564 -6.976 1.00 97.44 89 ASN A N 1
ATOM 665 C CA . ASN A 1 89 ? -12.040 0.778 -7.542 1.00 97.44 89 ASN A CA 1
ATOM 666 C C . ASN A 1 89 ? -10.674 1.360 -7.955 1.00 97.44 89 ASN A C 1
ATOM 668 O O . ASN A 1 89 ? -10.109 2.232 -7.290 1.00 97.44 89 ASN A O 1
ATOM 672 N N . VAL A 1 90 ? -10.131 0.811 -9.039 1.00 98.19 90 VAL A N 1
ATOM 673 C CA . VAL A 1 90 ? -8.858 1.203 -9.645 1.00 98.19 90 VAL A CA 1
ATOM 674 C C . VAL A 1 90 ? -9.045 2.461 -10.487 1.00 98.19 90 VAL A C 1
ATOM 676 O O . VAL A 1 90 ? -9.972 2.559 -11.287 1.00 98.19 90 VAL A O 1
ATOM 679 N N . ASN A 1 91 ? -8.120 3.413 -10.360 1.00 96.56 91 ASN A N 1
ATOM 680 C CA . ASN A 1 91 ? -8.109 4.605 -11.199 1.00 96.56 91 ASN A CA 1
ATOM 681 C C . ASN A 1 91 ? -7.894 4.217 -12.682 1.00 96.56 91 ASN A C 1
ATOM 683 O O . ASN A 1 91 ? -6.837 3.662 -13.007 1.00 96.56 91 ASN A O 1
ATOM 687 N N . PRO A 1 92 ? -8.829 4.554 -13.591 1.00 95.62 92 PRO A N 1
ATOM 688 C CA . PRO A 1 92 ? -8.802 4.085 -14.977 1.00 95.62 92 PRO A CA 1
ATOM 689 C C . PRO A 1 92 ? -7.780 4.803 -15.868 1.00 95.62 92 PRO A C 1
ATOM 691 O O . PRO A 1 92 ? -7.577 4.400 -17.009 1.00 95.62 92 PRO A O 1
ATOM 694 N N . VAL A 1 93 ? -7.151 5.881 -15.391 1.00 91.12 93 VAL A N 1
ATOM 695 C CA . VAL A 1 93 ? -6.214 6.681 -16.195 1.00 91.12 93 VAL A CA 1
ATOM 696 C C . VAL A 1 93 ? -4.817 6.077 -16.177 1.00 91.12 93 VAL A C 1
ATOM 698 O O . VAL A 1 93 ? -4.162 5.986 -17.212 1.00 91.12 93 VAL A O 1
ATOM 701 N N . HIS A 1 94 ? -4.341 5.685 -14.997 1.00 87.06 94 HIS A N 1
ATOM 702 C CA . HIS A 1 94 ? -2.968 5.213 -14.826 1.00 87.06 94 HIS A CA 1
ATOM 703 C C . HIS A 1 94 ? -2.875 3.847 -14.143 1.00 87.06 94 HIS A C 1
ATOM 705 O O . HIS A 1 94 ? -1.782 3.309 -14.071 1.00 87.06 94 HIS A O 1
ATOM 711 N N . PHE A 1 95 ? -3.971 3.274 -13.626 1.00 97.06 95 PHE A N 1
ATOM 712 C CA . PHE A 1 95 ? -4.016 1.928 -13.025 1.00 97.06 95 PHE A CA 1
ATOM 713 C C . PHE A 1 95 ? -3.006 1.674 -11.890 1.00 97.06 95 PHE A C 1
ATOM 715 O O . PHE A 1 95 ? -2.707 0.537 -11.557 1.00 97.06 95 PHE A O 1
ATOM 722 N N . HIS A 1 96 ? -2.462 2.732 -11.290 1.00 96.81 96 HIS A N 1
ATOM 723 C CA . HIS A 1 96 ? -1.464 2.659 -10.210 1.00 96.81 96 HIS A CA 1
ATOM 724 C C . HIS A 1 96 ? -2.053 3.040 -8.850 1.00 96.81 96 HIS A C 1
ATOM 726 O O . HIS A 1 96 ? -1.308 3.156 -7.887 1.00 96.81 96 HIS A O 1
ATOM 732 N N . LYS A 1 97 ? -3.360 3.310 -8.769 1.00 97.44 97 LYS A N 1
ATOM 733 C CA . LYS A 1 97 ? -4.048 3.639 -7.517 1.00 97.44 97 LYS A CA 1
ATOM 734 C C . LYS A 1 97 ? -5.388 2.930 -7.458 1.00 97.44 97 LYS A C 1
ATOM 736 O O . LYS A 1 97 ? -6.035 2.771 -8.493 1.00 97.44 97 LYS A O 1
ATOM 741 N N . SER A 1 98 ? -5.797 2.558 -6.256 1.00 98.19 98 SER A N 1
ATOM 742 C CA . SER A 1 98 ? -7.129 2.045 -5.959 1.00 98.19 98 SER A CA 1
ATOM 743 C C . SER A 1 98 ? -7.578 2.563 -4.606 1.00 98.19 98 SER A C 1
ATOM 745 O O . SER A 1 98 ? -6.762 2.693 -3.696 1.00 98.19 98 SER A O 1
ATOM 747 N N . THR A 1 99 ? -8.872 2.812 -4.456 1.00 97.69 99 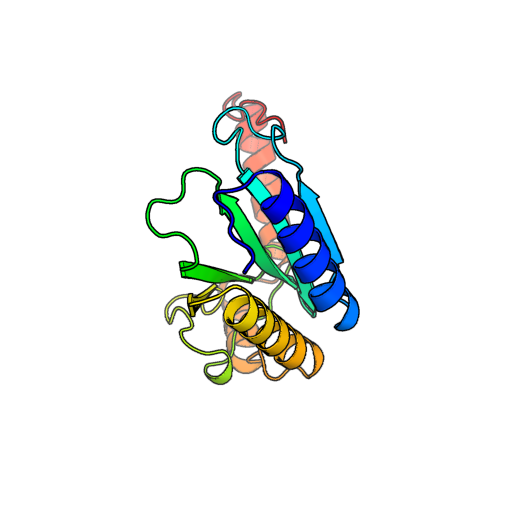THR A N 1
ATOM 748 C CA . THR A 1 99 ? -9.434 3.312 -3.198 1.00 97.69 99 THR A CA 1
ATOM 749 C C . THR A 1 99 ? -10.514 2.370 -2.696 1.00 97.69 99 THR A C 1
ATOM 751 O O . THR A 1 99 ? -11.399 1.978 -3.449 1.00 97.69 99 THR A O 1
ATOM 754 N N . ALA A 1 100 ? -10.460 2.018 -1.419 1.00 97.56 100 ALA A N 1
ATOM 755 C CA . ALA A 1 100 ? -11.547 1.352 -0.714 1.00 97.56 100 ALA A CA 1
ATOM 756 C C . ALA A 1 100 ? -11.925 2.168 0.525 1.00 97.56 100 ALA A C 1
ATOM 758 O O . ALA A 1 100 ? -11.136 2.986 0.994 1.00 97.56 100 ALA A O 1
ATOM 759 N N . VAL A 1 101 ? -13.125 1.943 1.045 1.00 97.44 101 VAL A N 1
ATOM 760 C CA . VAL A 1 101 ? -13.561 2.487 2.333 1.00 97.44 101 VAL A CA 1
ATOM 761 C C . VAL A 1 101 ? -13.830 1.309 3.255 1.00 97.44 101 VAL A C 1
ATOM 763 O O . VAL A 1 101 ? -14.444 0.328 2.835 1.00 97.44 101 VAL A O 1
ATOM 766 N N . ALA A 1 102 ? -13.332 1.396 4.481 1.00 97.44 102 ALA A N 1
ATOM 767 C CA . ALA A 1 102 ? -13.592 0.438 5.539 1.00 97.44 102 ALA A CA 1
ATOM 768 C C . ALA A 1 102 ? -14.278 1.144 6.710 1.00 97.44 102 ALA A C 1
ATOM 770 O O . ALA A 1 102 ? -13.773 2.152 7.198 1.00 97.44 102 ALA A O 1
ATOM 771 N N . GLU A 1 103 ? -15.411 0.600 7.147 1.00 96.69 103 GLU A N 1
ATOM 772 C CA . GLU A 1 103 ? -16.146 1.058 8.327 1.00 96.69 103 GLU A CA 1
ATOM 773 C C . GLU A 1 103 ? -15.854 0.088 9.470 1.00 96.69 103 GLU A C 1
ATOM 775 O O . GLU A 1 103 ? -16.230 -1.085 9.401 1.00 96.69 103 GLU A O 1
ATOM 780 N N . GLY A 1 104 ? -15.134 0.538 10.490 1.00 96.19 104 GLY A N 1
ATOM 781 C CA . GLY A 1 104 ? -14.636 -0.342 11.535 1.00 96.19 104 GLY A CA 1
ATOM 782 C C . GLY A 1 104 ? -13.171 -0.719 11.358 1.00 96.19 104 GLY A C 1
ATOM 783 O O . GLY A 1 104 ? -12.701 -1.035 10.258 1.00 96.19 104 GLY A O 1
ATOM 784 N N . PHE A 1 105 ? -12.463 -0.826 12.481 1.00 97.31 105 PHE A N 1
ATOM 785 C CA . PHE A 1 105 ? -11.101 -1.364 12.498 1.00 97.31 105 PHE A CA 1
ATOM 786 C C . PHE A 1 105 ? -11.002 -2.798 11.936 1.00 97.31 105 PHE A C 1
ATOM 788 O O . PHE A 1 105 ? -10.058 -3.115 11.215 1.00 97.31 105 PHE A O 1
ATOM 795 N N . ASP A 1 106 ? -11.985 -3.664 12.195 1.00 97.25 106 ASP A N 1
ATOM 796 C CA . ASP A 1 106 ? -11.973 -5.035 11.661 1.00 97.25 106 ASP A CA 1
ATOM 797 C C . ASP A 1 106 ? -12.169 -5.057 10.135 1.00 97.25 106 ASP A C 1
ATOM 799 O O . ASP A 1 106 ? -11.513 -5.831 9.431 1.00 97.25 106 ASP A O 1
ATOM 803 N N . ALA A 1 107 ? -13.010 -4.165 9.597 1.00 97.94 107 ALA A N 1
ATOM 804 C CA . ALA A 1 107 ? -13.163 -4.002 8.154 1.00 97.94 107 ALA A CA 1
ATOM 805 C C . ALA A 1 107 ? -11.874 -3.469 7.516 1.00 97.94 107 ALA A C 1
ATOM 807 O O . ALA A 1 107 ? -11.493 -3.921 6.435 1.00 97.94 107 ALA A O 1
ATOM 808 N N . LEU A 1 108 ? -11.165 -2.561 8.196 1.00 98.31 108 LEU A N 1
ATOM 809 C CA . LEU A 1 108 ? -9.860 -2.078 7.748 1.00 98.31 108 LEU A CA 1
ATOM 810 C C . LEU A 1 108 ? -8.869 -3.242 7.634 1.00 98.31 108 LEU A C 1
ATOM 812 O O . LEU A 1 108 ? -8.246 -3.405 6.583 1.00 98.31 108 LEU A O 1
ATOM 816 N N . LEU A 1 109 ? -8.765 -4.089 8.663 1.00 98.50 109 LEU A N 1
ATOM 817 C CA . LEU A 1 109 ? -7.909 -5.279 8.622 1.00 98.50 109 LEU A CA 1
ATOM 818 C C . LEU A 1 109 ? -8.283 -6.205 7.455 1.00 98.50 109 LEU A C 1
ATOM 820 O O . LEU A 1 109 ? -7.399 -6.664 6.731 1.00 98.50 109 LEU A O 1
ATOM 824 N N . ALA A 1 110 ? -9.577 -6.434 7.217 1.00 98.38 110 ALA A N 1
ATOM 825 C CA . ALA A 1 110 ? -10.048 -7.269 6.114 1.00 98.38 110 ALA A CA 1
ATOM 826 C C . ALA A 1 110 ? -9.695 -6.688 4.730 1.00 98.38 110 ALA A C 1
ATOM 828 O O . ALA A 1 110 ? -9.249 -7.423 3.843 1.00 98.38 110 ALA A O 1
ATOM 829 N N . VAL A 1 111 ? -9.848 -5.373 4.537 1.00 98.38 111 VAL A N 1
ATOM 830 C CA . VAL A 1 111 ? -9.487 -4.685 3.285 1.00 98.38 111 VAL A CA 1
ATOM 831 C C . VAL A 1 111 ? -7.978 -4.745 3.040 1.00 98.38 111 VAL A C 1
ATOM 833 O O . VAL A 1 111 ? -7.551 -5.002 1.909 1.00 98.38 111 VAL A O 1
ATOM 836 N N . ILE A 1 112 ? -7.170 -4.560 4.089 1.00 98.62 112 ILE A N 1
ATOM 837 C CA . ILE A 1 112 ? -5.709 -4.656 4.005 1.00 98.62 112 ILE A CA 1
ATOM 838 C C . ILE A 1 112 ? -5.281 -6.083 3.655 1.00 98.62 112 ILE A C 1
ATOM 840 O O . ILE A 1 112 ? -4.543 -6.287 2.688 1.00 98.62 112 ILE A O 1
ATOM 844 N N . ALA A 1 113 ? -5.810 -7.076 4.375 1.00 98.56 113 ALA A N 1
ATOM 845 C CA . ALA A 1 113 ? -5.541 -8.488 4.131 1.00 98.56 113 ALA A CA 1
ATOM 846 C C . ALA A 1 113 ? -5.900 -8.897 2.696 1.00 98.56 113 ALA A C 1
ATOM 848 O O . ALA A 1 113 ? -5.084 -9.512 2.013 1.00 98.56 113 ALA A O 1
ATOM 849 N N . ARG A 1 114 ? -7.078 -8.498 2.193 1.00 98.50 114 ARG A N 1
ATOM 850 C CA . ARG A 1 114 ? -7.490 -8.758 0.804 1.00 98.50 114 ARG A CA 1
ATOM 851 C C . ARG A 1 114 ? -6.472 -8.209 -0.194 1.00 98.50 114 ARG A C 1
ATOM 853 O O . ARG A 1 114 ? -6.071 -8.935 -1.102 1.00 98.50 114 ARG A O 1
ATOM 860 N N . GLY A 1 115 ? -6.049 -6.954 -0.028 1.00 98.44 115 GLY A N 1
ATOM 861 C CA . GLY A 1 115 ? -5.064 -6.329 -0.913 1.00 98.44 115 GLY A CA 1
ATOM 862 C C . GLY A 1 115 ? -3.734 -7.088 -0.933 1.00 98.44 115 GLY A C 1
ATOM 863 O O . GLY A 1 115 ? -3.207 -7.381 -2.006 1.00 98.44 115 GLY A O 1
ATOM 864 N N . LEU A 1 116 ? -3.234 -7.483 0.241 1.00 98.69 116 LEU A N 1
ATOM 865 C CA . LEU A 1 116 ? -1.978 -8.227 0.375 1.00 98.69 116 LEU A CA 1
ATOM 866 C C . LEU A 1 116 ? -2.069 -9.664 -0.155 1.00 98.69 116 LEU A C 1
ATOM 868 O O . LEU A 1 116 ? -1.129 -10.127 -0.799 1.00 98.69 116 LEU A O 1
ATOM 872 N N . ILE A 1 117 ? -3.197 -10.354 0.042 1.00 98.56 117 ILE A N 1
ATOM 873 C CA . ILE A 1 117 ? -3.446 -11.682 -0.540 1.00 98.56 117 ILE A CA 1
ATOM 874 C C . ILE A 1 117 ? -3.380 -11.605 -2.066 1.00 98.56 117 ILE A C 1
ATOM 876 O O . ILE A 1 117 ? -2.623 -12.360 -2.675 1.00 98.56 117 ILE A O 1
ATOM 880 N N . MET A 1 118 ? -4.096 -10.649 -2.665 1.00 98.62 118 MET A N 1
ATOM 881 C CA . MET A 1 118 ? -4.105 -10.456 -4.118 1.00 98.62 118 MET A CA 1
ATOM 882 C C . MET A 1 118 ? -2.734 -10.042 -4.669 1.00 98.62 118 MET A C 1
ATOM 884 O O . MET A 1 118 ? -2.372 -10.364 -5.800 1.00 98.62 118 MET A O 1
ATOM 888 N N . ALA A 1 119 ? -1.955 -9.287 -3.893 1.00 98.25 119 ALA A N 1
ATOM 889 C CA . ALA A 1 119 ? -0.590 -8.944 -4.270 1.00 98.25 119 ALA A CA 1
ATOM 890 C C . ALA A 1 119 ? 0.309 -10.183 -4.263 1.00 98.25 119 ALA A C 1
ATOM 892 O O . ALA A 1 119 ? 1.087 -10.396 -5.192 1.00 98.25 119 ALA A O 1
ATOM 893 N N . ARG A 1 120 ? 0.183 -11.015 -3.227 1.00 97.56 120 ARG A N 1
ATOM 894 C CA . ARG A 1 120 ? 0.972 -12.236 -3.056 1.00 97.56 120 ARG A CA 1
ATOM 895 C C . ARG A 1 120 ? 0.662 -13.280 -4.125 1.00 97.56 120 ARG A C 1
ATOM 897 O O . ARG A 1 120 ? 1.586 -13.903 -4.633 1.00 97.56 120 ARG A O 1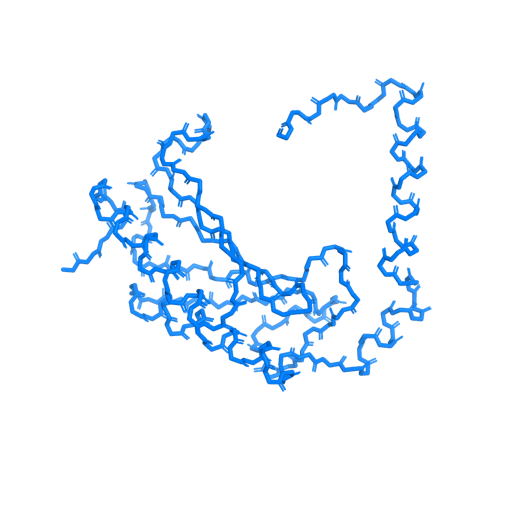
ATOM 904 N N . ASP A 1 121 ? -0.611 -13.476 -4.466 1.00 97.44 121 ASP A N 1
ATOM 905 C CA . ASP A 1 121 ? -1.028 -14.436 -5.499 1.00 97.44 121 ASP A CA 1
ATOM 906 C C . ASP A 1 121 ? -0.936 -13.878 -6.936 1.00 97.44 121 ASP A C 1
ATOM 908 O O . ASP A 1 121 ? -1.152 -14.599 -7.909 1.00 97.44 121 ASP A O 1
ATOM 912 N N . GLY A 1 122 ? -0.590 -12.594 -7.074 1.00 97.88 122 GLY A N 1
ATOM 913 C CA . GLY A 1 122 ? -0.406 -11.905 -8.347 1.00 97.88 122 GLY A CA 1
ATOM 914 C C . GLY A 1 122 ? -1.698 -11.418 -9.011 1.00 97.88 122 GLY A C 1
ATOM 915 O O . GLY A 1 122 ? -1.626 -10.682 -9.997 1.00 97.88 122 GLY A O 1
ATOM 916 N N . THR A 1 123 ? -2.877 -11.753 -8.481 1.00 98.44 123 THR A N 1
ATOM 917 C CA . THR A 1 123 ? -4.173 -11.360 -9.061 1.00 98.44 123 THR A CA 1
ATOM 918 C C . THR A 1 123 ? -4.459 -9.863 -8.945 1.00 98.44 123 THR A C 1
ATOM 920 O O . THR A 1 123 ? -5.297 -9.337 -9.687 1.00 98.44 123 THR A O 1
ATOM 923 N N . ALA A 1 124 ? -3.736 -9.149 -8.076 1.00 98.38 124 ALA A N 1
ATOM 924 C CA . ALA A 1 124 ? -3.761 -7.691 -7.996 1.00 98.38 124 ALA A CA 1
ATOM 925 C C . ALA A 1 124 ? -3.266 -7.010 -9.277 1.00 98.38 124 ALA A C 1
ATOM 927 O O . ALA A 1 124 ? -3.607 -5.851 -9.501 1.00 98.38 124 ALA A O 1
ATOM 928 N N . PHE A 1 125 ? -2.487 -7.694 -10.122 1.00 98.56 125 PHE A N 1
ATOM 929 C CA . PHE A 1 125 ? -1.746 -7.060 -11.212 1.00 98.56 125 PHE A CA 1
ATOM 930 C C . PHE A 1 125 ? -2.231 -7.486 -12.599 1.00 98.56 125 PHE A C 1
ATOM 932 O O . PHE A 1 125 ? -2.746 -8.584 -12.801 1.00 98.56 125 PHE A O 1
ATOM 939 N N . CYS A 1 126 ? -2.054 -6.601 -13.580 1.00 98.38 126 CYS A N 1
ATOM 940 C CA . CYS A 1 126 ? -2.414 -6.832 -14.974 1.00 98.38 126 CYS A CA 1
ATOM 941 C C . CYS A 1 126 ? -1.169 -6.763 -15.878 1.00 98.38 126 CYS A C 1
ATOM 943 O O . CYS A 1 126 ? -0.750 -5.660 -16.243 1.00 98.38 126 CYS A O 1
ATOM 945 N N . PRO A 1 127 ? -0.616 -7.915 -16.313 1.00 97.94 127 PRO A N 1
ATOM 946 C CA . PRO A 1 127 ? 0.588 -7.953 -17.150 1.00 97.94 127 PRO A CA 1
ATOM 947 C C . PRO A 1 127 ? 0.448 -7.186 -18.471 1.00 97.94 127 PRO A C 1
ATOM 949 O O . PRO A 1 127 ? 1.390 -6.550 -18.931 1.00 97.94 127 PRO A O 1
ATOM 952 N N . LYS A 1 128 ? -0.751 -7.190 -19.073 1.00 98.06 128 LYS A N 1
ATOM 953 C CA . LYS A 1 128 ? -1.021 -6.444 -20.312 1.00 98.06 128 LYS A CA 1
ATOM 954 C C . LYS A 1 128 ? -0.875 -4.933 -20.112 1.00 98.06 128 LYS A C 1
ATOM 956 O O . LYS A 1 128 ? -0.299 -4.265 -20.964 1.00 98.06 128 LYS A O 1
ATOM 961 N N . ARG A 1 129 ? -1.403 -4.397 -19.006 1.00 97.00 129 ARG A N 1
ATOM 962 C CA . ARG A 1 129 ? -1.312 -2.961 -18.687 1.00 97.00 129 ARG A CA 1
ATOM 963 C C . ARG A 1 129 ? 0.113 -2.567 -18.339 1.00 97.00 129 ARG A C 1
ATOM 965 O O . ARG A 1 129 ? 0.582 -1.549 -18.824 1.00 97.00 129 ARG A O 1
ATOM 972 N N . GLU A 1 130 ? 0.803 -3.404 -17.574 1.00 97.38 130 GLU A N 1
ATOM 973 C CA . GLU A 1 130 ? 2.222 -3.230 -17.263 1.00 97.38 130 GLU A CA 1
ATOM 974 C C . GLU A 1 130 ? 3.068 -3.152 -18.543 1.00 97.38 130 GLU A C 1
ATOM 976 O O . GLU A 1 130 ? 3.796 -2.182 -18.739 1.00 97.38 130 GLU A O 1
ATOM 981 N N . ALA A 1 131 ? 2.887 -4.083 -19.486 1.00 97.69 131 ALA A N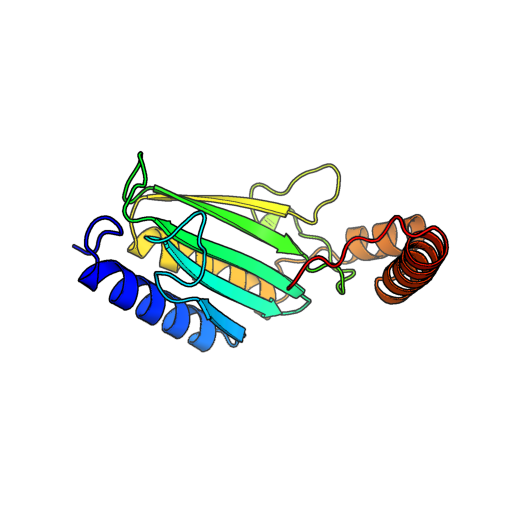 1
ATOM 982 C CA . ALA A 1 131 ? 3.586 -4.042 -20.770 1.00 97.69 131 ALA A CA 1
ATOM 983 C C . ALA A 1 131 ? 3.284 -2.758 -21.570 1.00 97.69 131 ALA A C 1
ATOM 985 O O . ALA A 1 131 ? 4.188 -2.153 -22.143 1.00 97.69 131 ALA A O 1
ATOM 986 N N . GLN A 1 132 ? 2.025 -2.306 -21.586 1.00 96.44 132 GLN A N 1
ATOM 987 C CA . GLN A 1 132 ? 1.634 -1.049 -22.238 1.00 96.44 132 GLN A CA 1
ATOM 988 C C . GLN A 1 132 ? 2.259 0.176 -21.560 1.00 96.44 132 GLN A C 1
ATOM 990 O O . GLN A 1 132 ? 2.705 1.100 -22.240 1.00 96.44 132 GLN A O 1
ATOM 995 N N . GLN A 1 133 ? 2.301 0.183 -20.229 1.00 94.44 133 GLN A N 1
ATOM 996 C CA . GLN A 1 133 ? 2.877 1.258 -19.435 1.00 94.44 133 GLN A CA 1
ATOM 997 C C . GLN A 1 133 ? 4.385 1.365 -19.664 1.00 94.44 133 GLN A C 1
ATOM 999 O O . GLN A 1 133 ? 4.883 2.468 -19.891 1.00 94.44 133 GLN A O 1
ATOM 1004 N N . VAL A 1 134 ? 5.090 0.230 -19.677 1.00 96.56 134 VAL A N 1
ATOM 1005 C CA . VAL A 1 134 ? 6.521 0.159 -19.996 1.00 96.56 134 VAL A CA 1
ATOM 1006 C C . VAL A 1 134 ? 6.780 0.600 -21.436 1.00 96.56 134 VAL A C 1
ATOM 1008 O O . VAL A 1 134 ? 7.665 1.418 -21.665 1.00 96.56 134 VAL A O 1
ATOM 1011 N N . ALA A 1 135 ? 5.978 0.155 -22.406 1.00 96.88 135 ALA A N 1
ATOM 1012 C CA . ALA A 1 135 ? 6.129 0.584 -23.798 1.00 96.88 135 ALA A CA 1
ATOM 1013 C C . ALA A 1 135 ? 5.928 2.101 -23.976 1.00 96.88 135 ALA A C 1
ATOM 1015 O O . ALA A 1 135 ? 6.614 2.728 -24.779 1.00 96.88 135 ALA A O 1
ATOM 1016 N N . LYS A 1 136 ? 4.999 2.702 -23.222 1.00 94.56 136 LYS A N 1
ATOM 1017 C CA . LYS A 1 136 ? 4.693 4.137 -23.304 1.00 94.56 136 LYS A CA 1
ATOM 1018 C C . LYS A 1 136 ? 5.705 5.011 -22.560 1.00 94.56 136 LYS A C 1
ATOM 1020 O O . LYS A 1 136 ? 6.051 6.083 -23.043 1.00 94.56 136 LYS A O 1
ATOM 1025 N N . ASN A 1 137 ? 6.122 4.594 -21.365 1.00 92.94 137 ASN A N 1
ATOM 1026 C CA . ASN A 1 137 ? 6.836 5.452 -20.416 1.00 92.94 137 ASN A CA 1
ATOM 1027 C C . ASN A 1 137 ? 8.243 4.942 -20.056 1.00 92.94 137 ASN A C 1
ATOM 1029 O O . ASN A 1 137 ? 8.924 5.575 -19.243 1.00 92.94 137 ASN A O 1
ATOM 1033 N N . GLY A 1 138 ? 8.692 3.826 -20.627 1.00 95.31 138 GLY A N 1
ATOM 1034 C CA . GLY A 1 138 ? 9.882 3.100 -20.182 1.00 95.31 138 GLY A CA 1
ATOM 1035 C C . GLY A 1 138 ? 9.658 2.382 -18.849 1.00 95.31 138 GLY A C 1
ATOM 1036 O O . GLY A 1 138 ? 8.611 2.525 -18.212 1.00 95.31 138 GLY A O 1
ATOM 1037 N N . THR A 1 139 ? 10.660 1.627 -18.417 1.00 97.19 139 THR A N 1
ATOM 1038 C CA . THR A 1 139 ? 10.684 0.906 -17.135 1.00 97.19 139 THR A CA 1
ATOM 1039 C C . THR A 1 139 ? 10.777 1.855 -15.936 1.00 97.19 139 THR A C 1
ATOM 1041 O O . THR A 1 139 ? 11.024 3.058 -16.077 1.00 97.19 139 THR A O 1
ATOM 1044 N N . ALA A 1 140 ? 10.607 1.327 -14.725 1.00 95.44 140 ALA A N 1
ATOM 1045 C CA . ALA A 1 140 ? 10.787 2.081 -13.490 1.00 95.44 140 ALA A CA 1
ATOM 1046 C C . ALA A 1 140 ? 12.215 2.622 -13.370 1.00 95.44 140 ALA A C 1
ATOM 1048 O O . ALA A 1 140 ? 12.404 3.766 -12.957 1.00 95.44 140 ALA A O 1
ATOM 1049 N N . ALA A 1 141 ? 13.202 1.842 -13.820 1.00 96.31 141 ALA A N 1
ATOM 1050 C CA . ALA A 1 141 ? 14.593 2.267 -13.898 1.00 96.31 141 ALA A CA 1
ATOM 1051 C C . ALA A 1 141 ? 14.772 3.440 -14.876 1.00 96.31 141 ALA A C 1
ATOM 1053 O O . ALA A 1 141 ? 15.386 4.443 -14.514 1.00 96.31 141 ALA A O 1
ATOM 1054 N N . ASP A 1 142 ? 14.160 3.376 -16.064 1.00 96.44 142 ASP A N 1
ATOM 1055 C CA . ASP A 1 142 ? 14.221 4.473 -17.040 1.00 96.44 142 ASP A CA 1
ATOM 1056 C C . ASP A 1 142 ? 13.581 5.750 -16.483 1.00 96.44 142 ASP A C 1
ATOM 1058 O O . ASP A 1 142 ? 14.111 6.851 -16.645 1.00 96.44 142 ASP A O 1
ATOM 1062 N N . ARG A 1 143 ? 12.433 5.617 -15.804 1.00 94.44 143 ARG A N 1
ATOM 1063 C CA . ARG A 1 143 ? 11.760 6.739 -15.133 1.00 94.44 143 ARG A CA 1
ATOM 1064 C C . ARG A 1 143 ? 12.642 7.333 -14.035 1.00 94.44 143 ARG A C 1
ATOM 1066 O O . ARG A 1 143 ? 12.797 8.552 -13.982 1.00 94.44 143 ARG A O 1
ATOM 1073 N N . ALA A 1 144 ? 13.239 6.494 -13.191 1.00 93.94 144 ALA A N 1
ATOM 1074 C CA . ALA A 1 144 ? 14.127 6.923 -12.115 1.00 93.94 144 ALA A CA 1
ATOM 1075 C C . ALA A 1 144 ? 15.373 7.645 -12.650 1.00 93.94 144 ALA A C 1
ATOM 1077 O O . ALA A 1 144 ? 15.740 8.690 -12.110 1.00 93.94 144 ALA A O 1
ATOM 1078 N N . ALA A 1 145 ? 15.971 7.150 -13.739 1.00 95.06 145 ALA A N 1
ATOM 1079 C CA . ALA A 1 145 ? 17.108 7.786 -14.399 1.00 95.06 145 ALA A CA 1
ATOM 1080 C C . ALA A 1 145 ? 16.748 9.187 -14.918 1.00 95.06 145 ALA A C 1
ATOM 1082 O O . ALA A 1 145 ? 17.464 10.150 -14.641 1.00 95.06 145 ALA A O 1
ATOM 1083 N N . ARG A 1 146 ? 15.590 9.341 -15.578 1.00 94.38 146 ARG A N 1
ATOM 1084 C CA . ARG A 1 146 ? 15.109 10.662 -16.027 1.00 94.38 146 ARG A CA 1
ATOM 1085 C C . ARG A 1 146 ? 14.871 11.621 -14.861 1.00 94.38 146 ARG A C 1
ATOM 1087 O O . ARG A 1 146 ? 15.279 12.777 -14.928 1.00 94.38 146 ARG A O 1
ATOM 1094 N N . PHE A 1 147 ? 14.270 11.146 -13.768 1.00 91.19 147 PHE A N 1
ATOM 1095 C CA . PHE A 1 147 ? 14.088 11.962 -12.564 1.00 91.19 147 PHE A CA 1
ATOM 1096 C C . PHE A 1 147 ? 15.405 12.317 -11.867 1.00 91.19 147 PHE A C 1
ATOM 1098 O O . PHE A 1 147 ? 15.478 13.356 -11.214 1.00 91.19 147 PHE A O 1
ATOM 1105 N N . ALA A 1 148 ? 16.433 11.472 -11.951 1.00 92.81 148 ALA A N 1
ATOM 1106 C CA . ALA A 1 148 ? 17.750 11.775 -11.398 1.00 92.81 148 ALA A CA 1
ATOM 1107 C C . ALA A 1 148 ? 18.428 12.919 -12.164 1.00 92.81 148 ALA A C 1
ATOM 1109 O O . ALA A 1 148 ? 18.917 13.850 -11.528 1.00 92.81 148 ALA A O 1
ATOM 1110 N N . VAL A 1 149 ? 18.376 12.895 -13.501 1.00 93.38 149 VAL A N 1
ATOM 1111 C CA . VAL A 1 149 ? 18.881 13.988 -14.350 1.00 93.38 149 VAL A CA 1
ATOM 1112 C C . VAL A 1 149 ? 18.161 15.295 -14.024 1.00 93.38 149 VAL A C 1
ATOM 1114 O O . VAL A 1 149 ? 18.804 16.271 -13.653 1.00 93.38 149 VAL A O 1
ATOM 1117 N N . TRP A 1 150 ? 16.827 15.284 -14.035 1.00 91.94 150 TRP A N 1
ATOM 1118 C CA . TRP A 1 150 ? 16.028 16.471 -13.723 1.00 91.94 150 TRP A CA 1
ATOM 1119 C C . TRP A 1 150 ? 16.310 17.038 -12.320 1.00 91.94 150 TRP A C 1
ATOM 1121 O O . TRP A 1 150 ? 16.405 18.250 -12.133 1.00 91.94 150 TRP A O 1
ATOM 1131 N N . ARG A 1 151 ? 16.491 16.173 -11.309 1.00 90.06 151 ARG A N 1
ATOM 1132 C CA . ARG A 1 151 ? 16.875 16.617 -9.957 1.00 90.06 151 ARG A CA 1
ATOM 1133 C C . ARG A 1 151 ? 18.266 17.247 -9.925 1.00 90.06 151 ARG A C 1
ATOM 1135 O O . ARG A 1 151 ? 18.450 18.228 -9.209 1.00 90.06 151 ARG A O 1
ATOM 1142 N N . ALA A 1 152 ? 19.225 16.699 -10.669 1.00 90.62 152 ALA A N 1
ATOM 1143 C CA . ALA A 1 152 ? 20.568 17.263 -10.767 1.00 90.62 152 ALA A CA 1
ATOM 1144 C C . ALA A 1 152 ? 20.551 18.646 -11.439 1.00 90.62 152 ALA A C 1
ATOM 1146 O O . ALA A 1 152 ? 21.206 19.563 -10.951 1.00 90.62 152 ALA A O 1
ATOM 1147 N N . GLU A 1 153 ? 19.745 18.824 -12.489 1.00 92.31 153 GLU A N 1
ATOM 1148 C CA . GLU A 1 153 ? 19.539 20.118 -13.156 1.00 92.31 153 GLU A CA 1
ATOM 1149 C C . GLU A 1 153 ? 18.932 21.151 -12.198 1.00 92.31 153 GLU A C 1
ATOM 1151 O O . GLU A 1 153 ? 19.486 22.233 -12.017 1.00 92.31 153 GLU A O 1
ATOM 1156 N N . LEU A 1 154 ? 17.854 20.799 -11.490 1.00 89.50 154 LEU A N 1
ATOM 1157 C CA . LEU A 1 154 ? 17.252 21.696 -10.499 1.00 89.50 154 LEU A CA 1
ATOM 1158 C C . LEU A 1 154 ? 18.204 22.061 -9.355 1.00 89.50 154 LEU A C 1
ATOM 1160 O O . LEU A 1 154 ? 18.136 23.176 -8.831 1.00 89.50 154 LEU A O 1
ATOM 1164 N N . ALA A 1 155 ? 19.060 21.128 -8.937 1.00 88.06 155 ALA A N 1
ATOM 1165 C CA . ALA A 1 155 ? 20.076 21.396 -7.928 1.00 88.06 155 ALA A CA 1
ATOM 1166 C C . ALA A 1 155 ? 21.140 22.369 -8.460 1.00 88.06 155 ALA A C 1
ATOM 1168 O O . ALA A 1 155 ? 21.484 23.321 -7.762 1.00 88.06 155 ALA A O 1
ATOM 1169 N N . ALA A 1 156 ? 21.600 22.188 -9.703 1.00 89.00 156 ALA A N 1
ATOM 1170 C CA . ALA A 1 156 ? 22.536 23.100 -10.361 1.00 89.00 156 ALA A CA 1
ATOM 1171 C C . ALA A 1 156 ? 21.953 24.515 -10.535 1.00 89.00 156 ALA A C 1
ATOM 1173 O O . ALA A 1 156 ? 22.671 25.504 -10.414 1.00 89.00 156 ALA A O 1
ATOM 1174 N N . GLU A 1 157 ? 20.640 24.625 -10.745 1.00 90.62 157 GLU A N 1
ATOM 1175 C CA . GLU A 1 157 ? 19.920 25.901 -10.813 1.00 90.62 157 GLU A CA 1
ATOM 1176 C C . GLU A 1 157 ? 19.635 26.533 -9.436 1.00 90.62 157 GLU A C 1
ATOM 1178 O O . GLU A 1 157 ? 19.021 27.599 -9.362 1.00 90.62 157 GLU A O 1
ATOM 1183 N N . GLY A 1 158 ? 20.017 25.881 -8.330 1.00 85.19 158 GLY A N 1
ATOM 1184 C CA . GLY A 1 158 ? 19.709 26.337 -6.969 1.00 85.19 158 GLY A CA 1
ATOM 1185 C C . GLY A 1 158 ? 18.214 26.301 -6.621 1.00 85.19 158 GLY A C 1
ATOM 1186 O O . GLY A 1 158 ? 17.783 26.920 -5.647 1.00 85.19 158 GLY A O 1
ATOM 1187 N N . LYS A 1 159 ? 17.401 25.595 -7.415 1.00 82.06 159 LYS A N 1
ATOM 1188 C CA . LYS A 1 159 ? 15.940 25.502 -7.255 1.00 82.06 159 LYS A CA 1
ATOM 1189 C C . LYS A 1 159 ? 15.504 24.295 -6.435 1.00 82.06 159 LYS A C 1
ATOM 1191 O O . LYS A 1 159 ? 14.370 24.263 -5.956 1.00 82.06 159 LYS A O 1
ATOM 1196 N N . LEU A 1 160 ? 16.387 23.318 -6.236 1.00 75.25 160 LEU A N 1
ATOM 1197 C CA . LEU A 1 160 ? 16.140 22.218 -5.313 1.00 75.25 160 LEU A CA 1
ATOM 1198 C C . LEU A 1 160 ? 16.404 22.702 -3.876 1.00 75.25 160 LEU A C 1
ATOM 1200 O O . LEU A 1 160 ? 17.532 22.669 -3.389 1.00 75.25 160 LEU A O 1
ATOM 1204 N N . LYS A 1 161 ? 15.369 23.189 -3.183 1.00 68.81 161 LYS A N 1
ATOM 1205 C CA . LYS A 1 161 ? 15.459 23.380 -1.728 1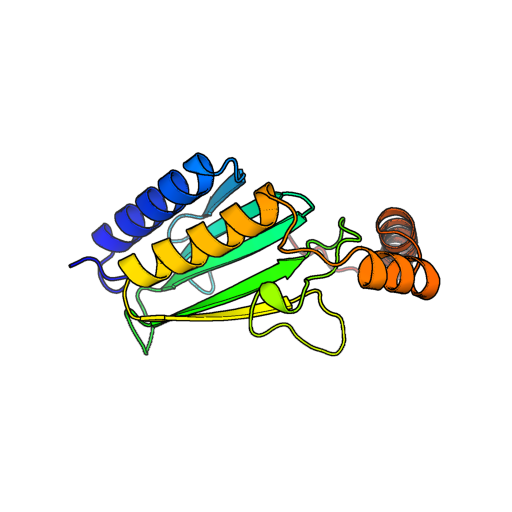.00 68.81 161 LYS A CA 1
ATOM 1206 C C . LYS A 1 161 ? 15.556 22.002 -1.077 1.00 68.81 161 LYS A C 1
ATOM 1208 O O . LYS A 1 161 ? 14.836 21.094 -1.485 1.00 68.81 161 LYS A O 1
ATOM 1213 N N . ALA A 1 162 ? 16.429 21.850 -0.083 1.00 53.28 162 ALA A N 1
ATOM 1214 C CA . ALA A 1 162 ? 16.521 20.626 0.701 1.00 53.28 162 ALA A CA 1
ATOM 1215 C C . ALA A 1 162 ? 15.152 20.324 1.332 1.00 53.28 162 ALA A C 1
ATOM 1217 O O . ALA A 1 162 ? 14.745 20.954 2.307 1.00 53.28 162 ALA A O 1
ATOM 1218 N N . CYS A 1 163 ? 14.409 19.392 0.740 1.00 42.94 163 CYS A N 1
ATOM 1219 C CA . CYS A 1 163 ? 13.327 18.724 1.435 1.00 42.94 163 CYS A CA 1
ATOM 1220 C C . CYS A 1 163 ? 14.008 17.746 2.386 1.00 42.94 163 CYS A C 1
ATOM 1222 O O . CYS A 1 163 ? 14.544 16.733 1.939 1.00 42.94 163 CYS A O 1
ATOM 1224 N N . ASN A 1 164 ? 14.055 18.098 3.670 1.00 33.00 164 ASN A N 1
ATOM 1225 C CA . ASN A 1 164 ? 14.418 17.155 4.718 1.00 33.00 164 ASN A CA 1
ATOM 1226 C C . ASN A 1 164 ? 13.385 16.025 4.666 1.00 33.00 164 ASN A C 1
ATOM 1228 O O . ASN A 1 164 ? 12.208 16.264 4.942 1.00 33.00 164 ASN A O 1
ATOM 1232 N N . VAL A 1 165 ? 13.826 14.856 4.207 1.00 35.53 165 VAL A N 1
ATOM 1233 C CA . VAL A 1 165 ? 13.123 13.585 4.393 1.00 35.53 165 VAL A CA 1
ATOM 1234 C C . VAL A 1 165 ? 13.503 13.062 5.766 1.00 35.53 165 VAL A C 1
ATOM 1236 O O . VAL A 1 165 ? 14.717 13.120 6.074 1.00 35.53 165 VAL A O 1
#

Sequence (165 aa):
MLTEKRKSDRAVMASRLAASAESFGAQVTIEPEGSSSISPREVFVSIRGARGLSVTIDFDGRSVQPDIHVVAWHMALDSDACLSDRFGNVNPVHFHKSTAVAEGFDALLAVIARGLIMARDGTAFCPKREAQQVAKNGTAADRAARFAVWRAELAAEGKLKACNV

Nearest PDB structures (foldseek):
  6fkx-assembly1_C  TM=3.409E-01  e=3.859E+00  metagenome

Mean predicted aligned error: 4.44 Å

Radius of gyration: 17.73 Å; Cα contacts (8 Å, |Δi|>4): 281; chains: 1; bounding box: 39×41×48 Å

Solvent-accessible surface area (backbone atoms only — not comparable to full-atom values): 8909 Å² total; per-residue (Å²): 135,83,46,33,67,41,75,76,34,31,59,51,50,50,51,51,50,43,55,54,44,42,74,65,71,27,50,70,48,76,44,56,66,52,75,37,92,91,46,51,57,27,33,38,38,39,38,39,38,52,77,36,36,30,38,60,47,73,34,41,38,75,51,94,55,74,56,57,43,75,47,52,36,30,48,37,79,81,33,59,60,18,50,21,74,80,67,49,59,47,43,87,88,75,27,40,37,32,53,48,77,20,71,37,69,69,41,41,50,52,55,52,50,54,54,39,49,28,33,68,74,46,58,27,46,27,71,70,54,19,54,51,47,32,73,75,61,45,48,28,65,54,44,50,52,53,52,50,54,53,50,52,52,34,44,75,69,70,67,55,69,88,75,85,125

Secondary structure (DSSP, 8-state):
---TTSHHHHHHHHHHHHHHHHHTT-EEEEE-TTS-SS-TTEEEEEEE-GGGEEEEEEEETT-SSTTEEEEEEEE-TT----B-GGGSSB-TTTSSEEEEEEESHHHHHHHHHHHHHHHHSSTTB-HHHHHHHHHHH--HHHHHHHHHHHHHHHHHTT-------

Foldseek 3Di:
DAKLLDLVRQVVLLVVLCVLLVVLVWDWDWDHQCNDPVQNSWIKIWIAAAQQWIWIWISGSPDPDMQKTKTKIFGDLQGLWAFDCVLDQADPPQRGIHIDIARHSVSVSVNSNSNSVCNSVVVRTDVVSSVVSCVVPNHSVVVVVVVVVVLVVCVVVVNDDDPDD

Organism: NCBI:txid412755